Protein AF-A0A6J2JFP8-F1 (afdb_monomer_lite)

Organism: Bombyx mandarina (NCBI:txid7092)

InterPro domains:
  IPR015089 Cytochrome b-c1 complex subunit 10 [PF08997] (4-51)
  IPR015089 Cytochrome b-c1 complex subunit 10 [PTHR15420] (4-52)
  IPR029027 Single alpha-helix domain superfamily [SSF81518] (3-51)

pLDDT: mean 84.06, std 13.35, range [49.53, 97.62]

Secondary structure (DSSP, 8-state):
-----HHHHHHHHHTHHHHHHHHHHHHHHHHHHHT-HHHHTTSTTGGGGGSGGGT--

Foldseek 3Di:
DDDDDPVNVVVVVVCVVVCCVVVVVVVVVCCVVVVPCVPQCVPPVRVVVCPVVVVVD

Structure (mmCIF, N/CA/C/O backbone):
data_AF-A0A6J2JFP8-F1
#
_entry.id   AF-A0A6J2JFP8-F1
#
loop_
_atom_site.group_PDB
_atom_site.i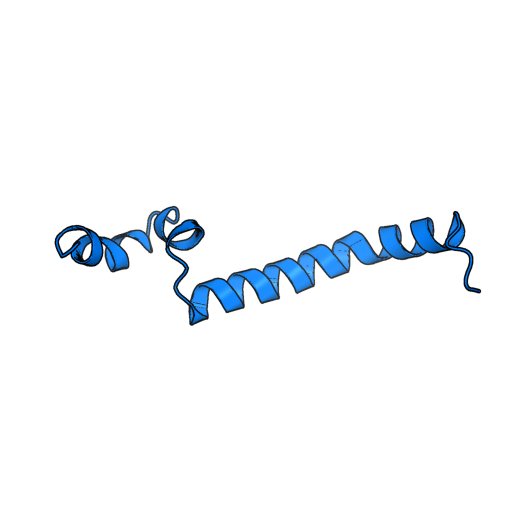d
_atom_site.type_symbol
_atom_site.label_atom_id
_atom_site.label_alt_id
_atom_site.label_comp_id
_atom_site.label_asym_id
_atom_site.label_entity_id
_atom_site.label_seq_id
_atom_site.pdbx_PDB_ins_code
_atom_site.Cartn_x
_atom_site.Cartn_y
_atom_site.Cartn_z
_atom_site.occupancy
_atom_site.B_iso_or_equiv
_atom_site.auth_seq_id
_atom_site.auth_comp_id
_atom_site.auth_asym_id
_atom_site.auth_atom_id
_atom_site.pdbx_PDB_model_num
ATOM 1 N N . MET A 1 1 ? 25.003 -10.040 -13.765 1.00 51.66 1 MET A N 1
ATOM 2 C CA . MET A 1 1 ? 24.575 -8.969 -12.837 1.00 51.66 1 MET A CA 1
ATOM 3 C C . MET A 1 1 ? 23.606 -8.061 -13.583 1.00 51.66 1 MET A C 1
ATOM 5 O O . MET A 1 1 ? 24.010 -7.467 -14.577 1.00 51.66 1 MET A O 1
ATOM 9 N N . VAL A 1 2 ? 22.330 -8.023 -13.191 1.00 68.94 2 VAL A N 1
ATOM 10 C CA . VAL A 1 2 ? 21.331 -7.150 -13.833 1.00 68.94 2 VAL A CA 1
ATOM 11 C C . VAL A 1 2 ? 21.665 -5.707 -13.462 1.00 68.94 2 VAL A C 1
ATOM 13 O O . VAL A 1 2 ? 21.656 -5.352 -12.287 1.00 68.94 2 VAL A O 1
ATOM 16 N N . ARG A 1 3 ? 22.015 -4.883 -14.452 1.00 76.81 3 ARG A N 1
ATOM 17 C CA . ARG A 1 3 ? 22.230 -3.449 -14.248 1.00 76.81 3 ARG A CA 1
ATOM 18 C C . ARG A 1 3 ? 20.880 -2.754 -14.361 1.00 76.81 3 ARG A C 1
ATOM 20 O O . ARG A 1 3 ? 20.368 -2.584 -15.464 1.00 76.81 3 ARG A O 1
ATOM 27 N N . VAL A 1 4 ? 20.299 -2.376 -13.223 1.00 79.94 4 VAL A N 1
ATOM 28 C CA . VAL A 1 4 ? 19.131 -1.487 -13.203 1.00 79.94 4 VAL A CA 1
ATOM 29 C C . VAL A 1 4 ? 19.544 -0.179 -13.877 1.00 79.94 4 VAL A C 1
ATOM 31 O O . VAL A 1 4 ? 20.542 0.436 -13.514 1.00 79.94 4 VAL A O 1
ATOM 34 N N . GLY A 1 5 ? 18.813 0.199 -14.918 1.00 85.94 5 GLY A N 1
ATOM 35 C CA . GLY A 1 5 ? 19.131 1.322 -15.792 1.00 85.94 5 GLY A CA 1
ATOM 36 C C . GLY A 1 5 ? 17.859 2.009 -16.270 1.00 85.94 5 GLY A C 1
ATOM 37 O O . GLY A 1 5 ? 16.758 1.587 -15.919 1.00 85.94 5 GLY A O 1
ATOM 38 N N . LYS A 1 6 ? 18.001 3.053 -17.094 1.00 87.56 6 LYS A N 1
ATOM 39 C CA . LYS A 1 6 ? 16.895 3.940 -17.513 1.00 87.56 6 LYS A CA 1
ATOM 40 C C . LYS A 1 6 ? 15.652 3.187 -18.010 1.00 87.56 6 LYS A C 1
ATOM 42 O O . LYS A 1 6 ? 14.555 3.462 -17.550 1.00 87.56 6 LYS A O 1
ATOM 47 N N . LYS A 1 7 ? 15.840 2.148 -18.829 1.00 87.31 7 LYS A N 1
ATOM 48 C CA . LYS A 1 7 ? 14.751 1.295 -19.336 1.00 87.31 7 LYS A CA 1
ATOM 49 C C . LYS A 1 7 ? 13.956 0.585 -18.228 1.00 87.31 7 LYS A C 1
ATOM 51 O O . LYS A 1 7 ? 12.750 0.417 -18.345 1.00 87.31 7 LYS A O 1
ATOM 56 N N . HIS A 1 8 ? 14.610 0.154 -17.151 1.00 89.38 8 HIS A N 1
ATOM 57 C CA . HIS A 1 8 ? 13.921 -0.486 -16.027 1.00 89.38 8 HIS A CA 1
ATOM 58 C C . HIS A 1 8 ? 13.087 0.521 -15.230 1.00 89.38 8 HIS A C 1
ATOM 60 O O . HIS A 1 8 ? 12.000 0.172 -14.778 1.00 89.38 8 HIS A O 1
ATOM 66 N N . LEU A 1 9 ? 13.564 1.765 -15.109 1.00 90.88 9 LEU A N 1
ATOM 67 C CA . LEU A 1 9 ? 12.791 2.853 -14.509 1.00 90.88 9 LEU A CA 1
ATOM 68 C C . LEU A 1 9 ? 11.570 3.201 -15.363 1.00 90.88 9 LEU A C 1
ATOM 70 O O . LEU A 1 9 ? 10.481 3.280 -14.813 1.00 90.88 9 LEU A O 1
ATOM 74 N N . GLU A 1 10 ? 11.726 3.317 -16.684 1.00 92.69 10 GLU A N 1
ATOM 75 C CA . GLU A 1 10 ? 10.610 3.575 -17.609 1.00 92.69 10 GLU A CA 1
ATOM 76 C C . GLU A 1 10 ? 9.516 2.504 -17.499 1.00 92.69 10 GLU A C 1
ATOM 78 O O . GLU A 1 10 ? 8.331 2.820 -17.374 1.00 92.69 10 GLU A O 1
ATOM 83 N N . ILE A 1 11 ? 9.915 1.230 -17.462 1.00 93.44 11 ILE A N 1
ATOM 84 C CA . ILE A 1 11 ? 8.983 0.115 -17.267 1.00 93.44 11 ILE A CA 1
ATOM 85 C C . ILE A 1 11 ? 8.308 0.216 -15.894 1.00 93.44 11 ILE A C 1
ATOM 87 O O . ILE A 1 11 ? 7.086 0.133 -15.814 1.00 93.44 11 ILE A O 1
ATO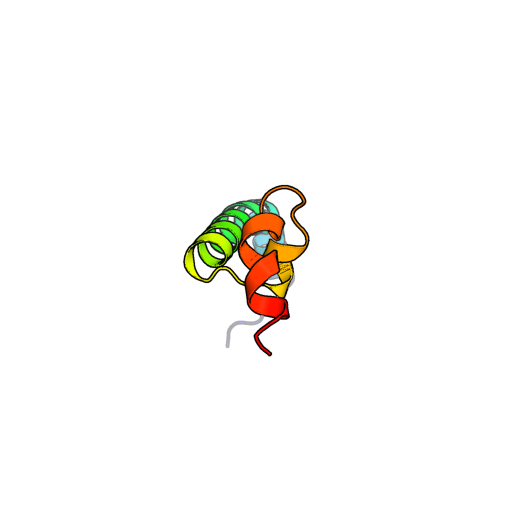M 91 N N . ALA A 1 12 ? 9.061 0.441 -14.815 1.00 92.50 12 ALA A N 1
ATOM 92 C CA . ALA A 1 12 ? 8.482 0.569 -13.477 1.00 92.50 12 ALA A CA 1
ATOM 93 C C . ALA A 1 12 ? 7.474 1.728 -13.394 1.00 92.50 12 ALA A C 1
ATOM 95 O O . ALA A 1 12 ? 6.396 1.569 -12.822 1.00 92.50 12 ALA A O 1
ATOM 96 N N . THR A 1 13 ? 7.780 2.867 -14.021 1.00 92.06 13 THR A N 1
ATOM 97 C CA . THR A 1 13 ? 6.858 4.006 -14.087 1.00 92.06 13 THR A CA 1
ATOM 98 C C . THR A 1 13 ? 5.603 3.699 -14.894 1.00 92.06 13 THR A C 1
ATOM 100 O O . THR A 1 13 ? 4.522 4.137 -14.508 1.00 92.06 13 THR A O 1
ATOM 103 N N . ALA A 1 14 ? 5.703 2.893 -15.955 1.00 94.56 14 ALA A N 1
ATOM 104 C CA . ALA A 1 14 ? 4.538 2.477 -16.735 1.00 94.56 14 ALA A CA 1
ATOM 105 C C . ALA A 1 14 ? 3.560 1.616 -15.914 1.00 94.56 14 ALA A C 1
ATOM 107 O O . ALA A 1 14 ? 2.349 1.712 -16.099 1.00 94.56 14 ALA A O 1
ATOM 108 N N . PHE A 1 15 ? 4.064 0.818 -14.967 1.00 95.12 15 PHE A N 1
ATOM 109 C CA . PHE A 1 15 ? 3.231 -0.003 -14.081 1.00 95.12 15 PHE A CA 1
ATOM 110 C C . PHE A 1 15 ? 2.753 0.720 -12.819 1.00 95.12 15 PHE A C 1
ATOM 112 O O . PHE A 1 15 ? 1.960 0.152 -12.067 1.00 95.12 15 PHE A O 1
ATOM 119 N N . LEU A 1 16 ? 3.183 1.961 -12.577 1.00 95.69 16 LEU A N 1
ATOM 120 C CA . LEU A 1 16 ? 2.904 2.669 -11.328 1.00 95.69 16 LEU A CA 1
ATOM 121 C C . LEU A 1 16 ? 1.399 2.843 -11.070 1.00 95.69 16 LEU A C 1
ATOM 123 O O . LEU A 1 16 ? 0.947 2.664 -9.943 1.00 95.69 16 LEU A O 1
ATOM 127 N N . SER A 1 17 ? 0.612 3.122 -12.113 1.00 93.38 17 SER A N 1
ATOM 128 C CA . SER A 1 17 ? -0.849 3.251 -12.013 1.00 93.38 17 SER A CA 1
ATOM 129 C C . SER A 1 17 ? -1.520 1.935 -11.613 1.00 93.38 17 SER A C 1
ATOM 131 O O . SER A 1 17 ? -2.376 1.911 -10.730 1.00 93.38 17 SER A O 1
ATOM 133 N N . SER A 1 18 ? -1.087 0.827 -12.216 1.00 96.00 18 SER A N 1
ATOM 134 C CA . SER A 1 18 ? -1.594 -0.512 -11.903 1.00 96.00 18 SER A CA 1
ATOM 135 C C . SER A 1 18 ? -1.185 -0.937 -10.495 1.00 96.00 18 SER A C 1
ATOM 137 O O . SER A 1 18 ? -2.019 -1.412 -9.729 1.00 96.00 18 SER A O 1
ATOM 139 N N . ALA A 1 19 ? 0.075 -0.708 -10.119 1.00 96.62 19 ALA A N 1
ATOM 140 C CA . ALA A 1 19 ? 0.573 -0.972 -8.773 1.00 96.62 19 ALA A CA 1
ATOM 141 C C . ALA A 1 19 ? -0.173 -0.141 -7.719 1.00 96.62 19 ALA A C 1
ATOM 143 O O . ALA A 1 19 ? -0.520 -0.671 -6.668 1.00 96.62 19 ALA A O 1
ATOM 144 N N . GLY A 1 20 ? -0.482 1.126 -8.011 1.00 97.38 20 GLY A N 1
ATOM 145 C CA . GLY A 1 20 ? -1.310 1.968 -7.150 1.00 97.38 20 GLY A CA 1
ATOM 146 C C . GLY A 1 20 ? -2.731 1.422 -6.991 1.00 97.38 20 GLY A C 1
ATOM 147 O O . GLY A 1 20 ? -3.222 1.325 -5.869 1.00 97.38 20 GLY A O 1
ATOM 148 N N . GLY A 1 21 ? -3.368 1.000 -8.087 1.00 97.56 21 GLY A N 1
ATOM 149 C CA . GLY A 1 21 ? -4.712 0.414 -8.059 1.00 97.56 21 GLY A CA 1
ATOM 150 C C . GLY A 1 21 ? -4.779 -0.894 -7.267 1.00 97.56 21 GLY A C 1
ATOM 151 O O . GLY A 1 21 ? -5.532 -0.999 -6.298 1.00 97.56 21 GLY A O 1
ATOM 152 N N . PHE A 1 22 ? -3.960 -1.882 -7.635 1.00 97.06 22 PHE A N 1
ATOM 153 C CA . PHE A 1 22 ? -3.938 -3.182 -6.955 1.00 97.06 22 PHE A CA 1
ATOM 154 C C . PHE A 1 22 ? -3.395 -3.085 -5.527 1.00 97.06 22 PHE A C 1
ATOM 156 O O . PHE A 1 22 ? -3.939 -3.719 -4.624 1.00 97.06 22 PHE A O 1
ATOM 163 N N . GLY A 1 23 ? -2.368 -2.264 -5.301 1.00 97.62 23 GLY A N 1
ATOM 164 C CA . GLY A 1 23 ? -1.817 -2.005 -3.973 1.00 97.62 23 GLY A CA 1
ATOM 165 C C . GLY A 1 23 ? -2.833 -1.334 -3.055 1.00 97.62 23 GLY A C 1
ATOM 166 O O . GLY A 1 23 ? -2.999 -1.762 -1.916 1.00 97.62 23 GLY A O 1
ATOM 167 N N . GLY A 1 24 ? -3.579 -0.348 -3.560 1.00 97.31 24 GLY A N 1
ATOM 168 C CA . GLY A 1 24 ? -4.669 0.293 -2.827 1.00 97.31 24 GLY A CA 1
ATOM 169 C C . GLY A 1 24 ? -5.791 -0.683 -2.474 1.00 97.31 24 GLY A C 1
ATOM 170 O O . GLY A 1 24 ? -6.209 -0.742 -1.319 1.00 97.31 24 GLY A O 1
ATOM 171 N N . ALA A 1 25 ? -6.239 -1.504 -3.428 1.00 97.62 25 ALA A N 1
ATOM 172 C CA . ALA A 1 25 ? -7.275 -2.510 -3.182 1.00 97.62 25 ALA A CA 1
ATOM 173 C C . ALA A 1 25 ? -6.838 -3.558 -2.139 1.00 97.62 25 ALA A C 1
ATOM 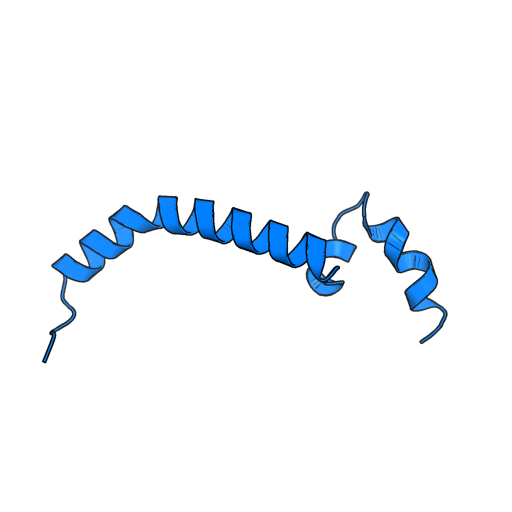175 O O . ALA A 1 25 ? -7.590 -3.874 -1.211 1.00 97.62 25 ALA A O 1
ATOM 176 N N . ALA A 1 26 ? -5.606 -4.061 -2.250 1.00 97.44 26 ALA A N 1
ATOM 177 C CA . ALA A 1 26 ? -5.033 -4.984 -1.274 1.00 97.44 26 ALA A CA 1
ATOM 178 C C . ALA A 1 26 ? -4.901 -4.335 0.112 1.00 97.44 26 ALA A C 1
ATOM 180 O O . ALA A 1 26 ? -5.228 -4.961 1.119 1.00 97.44 26 ALA A O 1
ATOM 181 N N . PHE A 1 27 ? -4.489 -3.067 0.168 1.00 95.69 27 PHE A N 1
ATOM 182 C CA . PHE A 1 27 ? -4.371 -2.319 1.415 1.00 95.69 27 PHE A CA 1
ATOM 183 C C . PHE A 1 27 ? -5.727 -2.135 2.106 1.00 95.69 27 PHE A C 1
ATOM 185 O O . PHE A 1 27 ? -5.852 -2.441 3.288 1.00 95.69 27 PHE A O 1
ATOM 192 N N . VAL A 1 28 ? -6.768 -1.732 1.372 1.00 94.50 28 VAL A N 1
ATOM 193 C CA . VAL A 1 28 ? -8.133 -1.626 1.918 1.00 94.50 28 VAL A CA 1
ATOM 194 C C . VAL A 1 28 ? -8.627 -2.980 2.434 1.00 94.50 28 VAL A C 1
ATOM 196 O O . VAL A 1 28 ? -9.204 -3.055 3.517 1.00 94.50 28 VAL A O 1
ATOM 199 N N . THR A 1 29 ? -8.351 -4.059 1.702 1.00 95.69 29 THR A N 1
ATOM 200 C CA . THR A 1 29 ? -8.714 -5.420 2.125 1.0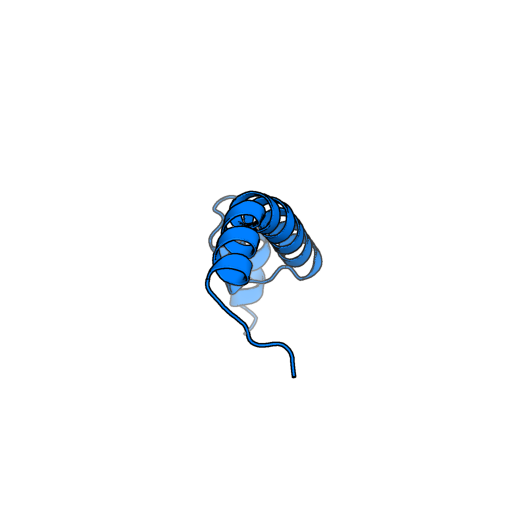0 95.69 29 THR A CA 1
ATOM 201 C C . THR A 1 29 ? -8.010 -5.809 3.429 1.00 95.69 29 THR A C 1
ATOM 203 O O . THR A 1 29 ? -8.647 -6.327 4.344 1.00 95.69 29 THR A O 1
ATOM 206 N N . LEU A 1 30 ? -6.716 -5.508 3.565 1.00 96.19 30 LEU A N 1
ATOM 207 C CA . LEU A 1 30 ? -5.966 -5.736 4.802 1.00 96.19 30 LEU A CA 1
ATOM 208 C C . LEU A 1 30 ? -6.560 -4.946 5.972 1.00 96.19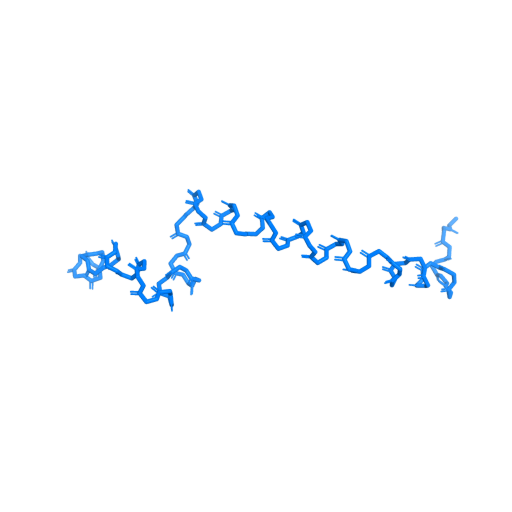 30 LEU A C 1
ATOM 210 O O . LEU A 1 30 ? -6.740 -5.507 7.055 1.00 96.19 30 LEU A O 1
ATOM 214 N N . LEU A 1 31 ? -6.892 -3.669 5.759 1.00 92.88 31 LEU A N 1
ATOM 215 C CA . LEU A 1 31 ? -7.520 -2.832 6.783 1.00 92.88 31 LEU A CA 1
ATOM 216 C C . LEU A 1 31 ? -8.860 -3.409 7.244 1.00 92.88 31 LEU A C 1
ATOM 218 O O . LEU A 1 31 ? -9.144 -3.384 8.439 1.00 92.88 31 LEU A O 1
ATOM 222 N N . TYR A 1 32 ? -9.648 -3.959 6.318 1.00 88.69 32 TYR A N 1
ATOM 223 C CA . TYR A 1 32 ? -10.918 -4.607 6.635 1.00 88.69 32 TYR A CA 1
ATOM 224 C C . TYR A 1 32 ? -10.737 -5.867 7.494 1.00 88.69 32 TYR A C 1
ATOM 226 O O . TYR A 1 32 ? -11.490 -6.066 8.441 1.00 88.69 32 TYR A O 1
ATOM 234 N N . PHE A 1 33 ? -9.737 -6.704 7.200 1.00 92.25 33 PHE A N 1
ATOM 235 C CA . PHE A 1 33 ? -9.521 -7.950 7.947 1.00 92.25 33 PHE A CA 1
ATOM 236 C C . PHE A 1 33 ? -8.832 -7.763 9.297 1.00 92.25 33 PHE A C 1
ATOM 238 O O . PHE A 1 33 ? -9.095 -8.517 10.228 1.00 92.25 33 PHE A O 1
ATOM 245 N N . THR A 1 34 ? -7.915 -6.805 9.393 1.00 90.81 34 THR A N 1
ATOM 246 C CA . THR A 1 34 ? -7.106 -6.595 10.605 1.00 90.81 34 THR A CA 1
ATOM 247 C C . THR A 1 34 ? -7.671 -5.520 11.526 1.00 90.81 34 THR A C 1
ATOM 249 O O . THR A 1 34 ? -7.153 -5.346 12.626 1.00 90.81 34 THR A O 1
ATOM 252 N N . ASP A 1 35 ? -8.701 -4.786 11.084 1.00 87.75 35 ASP A N 1
ATOM 253 C CA . ASP A 1 35 ? -9.291 -3.655 11.807 1.00 87.75 35 ASP A CA 1
ATOM 254 C C . ASP A 1 35 ? -8.228 -2.678 12.329 1.00 87.75 35 ASP A C 1
ATOM 256 O O . ASP A 1 35 ? -8.246 -2.239 13.482 1.00 87.75 35 ASP A O 1
ATOM 260 N N . TRP A 1 36 ? -7.254 -2.346 11.475 1.00 89.69 36 TRP A N 1
ATOM 261 C CA . TRP A 1 36 ? -6.081 -1.591 11.899 1.00 89.69 36 TRP A CA 1
ATOM 262 C C . TRP A 1 36 ? -6.459 -0.171 12.349 1.00 89.69 36 TRP A C 1
ATOM 264 O O . TRP A 1 36 ? -6.613 0.752 11.543 1.00 89.69 36 TRP A O 1
ATOM 274 N N . LYS A 1 37 ? -6.558 0.009 13.672 1.00 84.19 37 LYS A N 1
ATOM 275 C CA . LYS A 1 37 ? -7.051 1.217 14.359 1.00 84.19 37 LYS A CA 1
ATOM 276 C C . LYS A 1 37 ? -6.394 2.516 13.877 1.00 84.19 37 LYS A C 1
ATOM 278 O O . LYS A 1 37 ? -7.091 3.510 13.728 1.00 84.19 37 LYS A O 1
ATOM 283 N N . VAL A 1 38 ? -5.093 2.502 13.561 1.00 88.06 38 VAL A N 1
ATOM 284 C CA . VAL A 1 38 ? -4.346 3.676 13.055 1.00 88.06 38 VAL A CA 1
ATOM 285 C C . VAL A 1 38 ? -5.007 4.285 11.814 1.00 88.06 38 VAL A C 1
ATOM 287 O O . VAL A 1 38 ? -5.121 5.503 11.706 1.00 88.06 38 VAL A O 1
ATOM 290 N N . PHE A 1 39 ? -5.485 3.448 10.895 1.00 87.50 39 PHE A N 1
ATOM 291 C CA . PHE A 1 39 ? -6.131 3.907 9.667 1.00 87.50 39 PHE A CA 1
ATOM 292 C C . PHE A 1 39 ? -7.652 3.946 9.815 1.00 87.50 39 PHE A C 1
ATOM 294 O O . PHE A 1 39 ? -8.282 4.952 9.495 1.00 87.50 39 PHE A O 1
ATOM 301 N N . VAL A 1 40 ? -8.248 2.873 10.338 1.00 86.00 40 VAL A N 1
ATOM 302 C CA . VAL A 1 40 ? -9.705 2.683 10.333 1.00 86.00 40 VAL A CA 1
ATOM 303 C C . VAL A 1 40 ? -10.417 3.617 11.325 1.00 86.00 40 VAL A C 1
ATOM 305 O O . VAL A 1 40 ? -11.533 4.052 11.049 1.00 86.00 40 VAL A O 1
ATOM 308 N N . ALA A 1 41 ? -9.780 4.020 12.434 1.00 84.69 41 ALA A N 1
ATOM 309 C CA . ALA A 1 41 ? -10.393 4.950 13.393 1.00 84.69 41 ALA A CA 1
ATOM 310 C C . ALA A 1 41 ? -10.550 6.382 12.847 1.00 84.69 41 ALA A C 1
ATOM 312 O O . ALA A 1 41 ? -11.386 7.138 13.339 1.00 84.69 41 ALA A O 1
ATOM 313 N N . ASN A 1 42 ? -9.794 6.757 11.811 1.00 83.94 42 ASN A N 1
ATOM 314 C CA . ASN A 1 42 ? -9.939 8.059 11.152 1.00 83.94 42 ASN A CA 1
ATOM 315 C C . ASN A 1 42 ? -11.142 8.115 10.192 1.00 83.94 42 ASN A C 1
ATOM 317 O O . ASN A 1 42 ? -11.500 9.190 9.715 1.00 83.94 42 ASN A O 1
ATOM 321 N N . ILE A 1 43 ? -11.790 6.979 9.912 1.00 83.50 43 ILE A N 1
ATOM 322 C CA . ILE A 1 43 ? -12.973 6.913 9.053 1.00 83.50 43 ILE A CA 1
ATOM 323 C C . ILE A 1 43 ? -14.208 7.274 9.904 1.00 83.50 43 ILE A C 1
ATOM 325 O O . ILE A 1 43 ? -14.533 6.527 10.833 1.00 83.50 43 ILE A O 1
ATOM 329 N N . PRO A 1 44 ? -14.943 8.365 9.593 1.00 81.50 44 PRO A N 1
ATOM 330 C CA . PRO A 1 44 ? -16.001 8.895 10.463 1.00 81.50 44 PRO A CA 1
ATOM 331 C C . PRO A 1 44 ? -17.077 7.872 10.848 1.00 81.50 44 PRO A C 1
ATOM 333 O O . PRO A 1 44 ? -17.520 7.839 11.992 1.00 81.50 44 PRO A O 1
ATOM 336 N N . TYR A 1 45 ? -17.468 7.006 9.909 1.00 80.06 45 TYR A N 1
ATOM 337 C CA . TYR A 1 45 ? -18.486 5.976 10.133 1.00 80.06 45 TYR A CA 1
ATOM 338 C C . TYR A 1 45 ? -17.953 4.750 10.900 1.00 80.06 45 TYR A C 1
ATOM 340 O O . TYR A 1 45 ? -18.670 4.150 11.694 1.00 80.06 45 TYR A O 1
ATOM 348 N N . TYR A 1 46 ? -16.682 4.390 10.710 1.00 73.69 46 TYR A N 1
ATOM 349 C CA . TYR A 1 46 ? -16.078 3.194 11.311 1.00 73.69 46 TYR A CA 1
ATOM 350 C C . TYR A 1 46 ? -15.556 3.421 12.738 1.00 73.69 46 TYR A C 1
ATOM 352 O O . TYR A 1 46 ? -15.420 2.464 13.499 1.00 73.69 46 TYR A O 1
ATOM 360 N N . ASN A 1 47 ? -15.316 4.673 13.145 1.00 69.31 47 ASN A N 1
ATOM 361 C CA . ASN A 1 47 ? -14.832 5.013 14.490 1.00 69.31 47 ASN A CA 1
ATOM 362 C C . ASN A 1 47 ? -15.801 4.561 15.610 1.00 69.31 47 ASN A C 1
ATOM 364 O O . ASN A 1 47 ? -15.385 4.268 16.729 1.00 69.31 47 ASN A O 1
ATOM 368 N N . GLY A 1 48 ? -17.094 4.389 15.300 1.00 71.06 48 GLY A N 1
ATOM 369 C CA . GLY A 1 48 ? -18.073 3.828 16.237 1.00 71.06 48 GLY A CA 1
ATOM 370 C C . GLY A 1 48 ? -17.682 2.452 16.799 1.00 71.06 48 GLY A C 1
ATOM 371 O O . GLY A 1 48 ? -17.941 2.190 17.970 1.00 71.06 48 GLY A O 1
ATOM 372 N N . LYS A 1 49 ? -16.981 1.617 16.016 1.00 69.75 49 LYS A N 1
ATOM 373 C CA . LYS A 1 49 ? -16.493 0.289 16.438 1.00 69.75 49 LYS A CA 1
ATOM 374 C C . LYS A 1 49 ? -15.408 0.356 17.521 1.00 69.75 49 LYS A C 1
ATOM 376 O O . LYS A 1 49 ? -15.277 -0.570 18.311 1.00 69.75 49 LYS A O 1
ATOM 381 N N . PHE A 1 50 ? -14.640 1.445 17.577 1.00 71.25 50 PHE A N 1
ATOM 382 C CA . PHE A 1 50 ? -13.484 1.584 18.472 1.00 71.25 50 PHE A CA 1
ATOM 383 C C . PHE A 1 50 ? -13.760 2.449 19.707 1.00 71.25 50 PHE A C 1
ATOM 385 O O . PHE A 1 50 ? -12.871 2.594 20.546 1.00 71.25 50 PHE A O 1
ATOM 392 N N . LYS A 1 51 ? -14.970 3.010 19.840 1.00 67.44 51 LYS A N 1
ATOM 393 C CA . LYS A 1 51 ? -15.348 3.871 20.972 1.00 67.44 51 LYS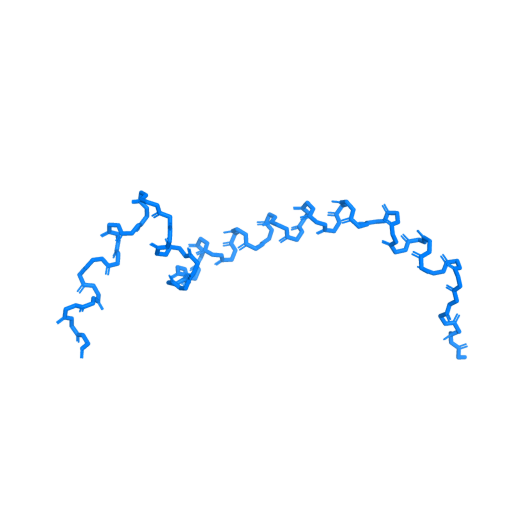 A CA 1
ATOM 394 C C . LYS A 1 51 ? -15.246 3.166 22.332 1.00 67.44 51 LYS A C 1
ATOM 396 O O . LYS A 1 51 ? -14.777 3.797 23.267 1.00 67.44 51 LYS A O 1
ATOM 401 N N . GLY A 1 52 ? -15.617 1.884 22.421 1.00 61.56 52 GLY A N 1
ATOM 402 C CA . GLY A 1 52 ? -15.554 1.108 23.673 1.00 61.56 52 GLY A CA 1
ATOM 403 C C . GLY A 1 52 ? -14.162 0.558 24.014 1.00 61.56 52 GLY A C 1
ATOM 404 O O . GLY A 1 52 ? -13.794 0.476 25.174 1.00 61.56 52 GLY A O 1
ATOM 405 N N . LEU A 1 53 ? -13.320 0.291 23.009 1.00 60.19 53 LEU A N 1
ATOM 406 C CA . LEU A 1 53 ? -11.957 -0.248 23.189 1.00 60.19 53 LEU A CA 1
ATOM 407 C C . LEU A 1 53 ? -10.958 0.756 23.785 1.00 60.19 53 LEU A C 1
ATOM 409 O O . LEU A 1 53 ? -9.780 0.454 23.920 1.00 60.19 53 LEU A O 1
ATOM 413 N N . LYS A 1 54 ? -11.386 1.995 24.021 1.00 58.84 54 LYS A N 1
ATOM 414 C CA . LYS A 1 54 ? -10.540 3.098 24.481 1.00 58.84 54 LYS A CA 1
ATOM 415 C C . LYS A 1 54 ? -10.843 3.504 25.929 1.00 58.84 54 LYS A C 1
ATOM 417 O O . LYS A 1 54 ? -10.252 4.481 26.390 1.00 58.84 54 LYS A O 1
ATOM 422 N N . GLU A 1 55 ? -11.815 2.838 26.553 1.00 58.03 55 GLU A N 1
ATOM 423 C CA . GLU A 1 55 ? -12.184 2.941 27.972 1.00 58.03 55 GLU A CA 1
ATOM 424 C C . GLU A 1 55 ? -11.654 1.749 28.791 1.00 58.03 55 GLU A C 1
ATOM 426 O O . GLU A 1 55 ? -11.623 1.832 30.013 1.00 58.03 55 GLU A O 1
ATOM 431 N N . GLU A 1 56 ? -11.215 0.667 28.134 1.00 54.91 56 GLU A N 1
ATOM 432 C CA . GLU A 1 56 ? -10.710 -0.564 28.771 1.00 54.91 56 GLU A CA 1
ATOM 433 C C . GLU A 1 56 ? -9.166 -0.677 28.804 1.00 54.91 56 GLU A C 1
ATOM 435 O O . GLU A 1 56 ? -8.643 -1.635 29.371 1.00 54.91 56 GLU A O 1
ATOM 440 N N . GLU A 1 57 ? -8.440 0.292 28.224 1.00 49.53 57 GLU A N 1
ATOM 441 C CA . GLU A 1 57 ? -6.973 0.466 28.343 1.00 49.53 57 GLU A CA 1
ATOM 442 C C . GLU A 1 57 ? -6.638 1.588 29.333 1.00 49.53 57 GLU A C 1
ATOM 444 O O . GLU A 1 57 ? -5.698 1.402 30.139 1.00 49.53 57 GLU A O 1
#

Sequence (57 aa):
MVRVGKKHLEIATAFLSSAGGFGGAAFVTLLYFTDWKVFVANIPYYNGKFKGLKEEE

Radius of gyration: 18.63 Å; chains: 1; bounding box: 43×18×48 Å